Protein AF-A0A7S4PVU8-F1 (afdb_monomer_lite)

pLDDT: mean 79.97, std 15.62, range [32.62, 97.94]

Foldseek 3Di:
DDPLVCCVPPDDAQEDEDEDELVCLQQLNLPPVRVVSLVSNQVSVHAYEYEAYADWCLVVVPACPPLVVVVVVVCVVPVTDRSVSSVVSSVSNLVVSVCQQVDDPPDDDPPRPRHNPYYHYLCVQAPDDPVRVQQDDSVNRGDGDPVVVVSSVVSVCVVCVVVVVVSVVVVVVVD

Organism: NCBI:txid311494

InterPro domains:
  IPR036514 SGNH hydrolase superfamily [G3DSA:3.40.50.1110] (1-174)

Structure (mmCIF, N/CA/C/O backbone):
data_AF-A0A7S4PVU8-F1
#
_entry.id   AF-A0A7S4PVU8-F1
#
loop_
_atom_site.group_PDB
_atom_site.id
_atom_site.type_symbol
_atom_site.label_atom_id
_atom_site.label_alt_id
_atom_site.label_comp_id
_atom_site.label_asym_id
_atom_site.label_entity_id
_atom_site.label_seq_id
_atom_site.pdbx_PDB_ins_code
_atom_site.Cartn_x
_atom_site.Cartn_y
_atom_site.Cartn_z
_atom_site.occupancy
_atom_site.B_iso_or_equiv
_atom_site.auth_seq_id
_atom_site.auth_comp_id
_atom_site.auth_asym_id
_atom_site.auth_atom_id
_atom_site.pdbx_PDB_model_num
ATOM 1 N N . GLU A 1 1 ? -12.041 -18.068 -0.116 1.00 58.75 1 GLU A N 1
ATOM 2 C CA . GLU A 1 1 ? -12.916 -17.617 0.996 1.00 58.75 1 GLU A CA 1
ATOM 3 C C . GLU A 1 1 ? -13.020 -16.092 0.930 1.00 58.75 1 GLU A C 1
ATOM 5 O O . GLU A 1 1 ? -12.017 -15.467 0.626 1.00 58.75 1 GLU A O 1
ATOM 10 N N . GLY A 1 2 ? -14.203 -15.491 1.102 1.00 79.00 2 GLY A N 1
ATOM 11 C CA . GLY A 1 2 ? -14.373 -14.030 0.987 1.00 79.00 2 GLY A CA 1
ATOM 12 C C . GLY A 1 2 ? -14.121 -13.290 2.306 1.00 79.00 2 GLY A C 1
ATOM 13 O O . GLY A 1 2 ? -14.351 -13.856 3.377 1.00 79.00 2 GLY A O 1
ATOM 14 N N . ILE A 1 3 ? -13.723 -12.014 2.243 1.00 80.50 3 ILE A N 1
ATOM 15 C CA . ILE A 1 3 ? -13.328 -11.215 3.420 1.00 80.50 3 ILE A CA 1
ATOM 16 C C . ILE A 1 3 ? -14.390 -11.159 4.529 1.00 80.50 3 ILE A C 1
ATOM 18 O O . ILE A 1 3 ? -14.061 -11.268 5.706 1.00 80.50 3 ILE A O 1
ATOM 22 N N . LEU A 1 4 ? -15.679 -11.101 4.176 1.00 82.94 4 LEU A N 1
ATOM 23 C CA . LEU A 1 4 ? -16.773 -11.124 5.154 1.00 82.94 4 LEU A CA 1
ATOM 24 C C . LEU A 1 4 ? -16.773 -12.391 6.020 1.00 82.94 4 LEU A C 1
ATOM 26 O O . LEU A 1 4 ? -17.054 -12.320 7.217 1.00 82.94 4 LEU A O 1
ATOM 30 N N . ARG A 1 5 ? -16.460 -13.552 5.427 1.00 86.44 5 ARG A N 1
ATOM 31 C CA . ARG A 1 5 ? -16.378 -14.818 6.170 1.00 86.44 5 ARG A CA 1
ATOM 32 C C . ARG A 1 5 ? -15.162 -14.822 7.093 1.00 86.44 5 ARG A C 1
ATOM 34 O O . ARG A 1 5 ? -15.288 -15.261 8.233 1.00 86.44 5 ARG A O 1
ATOM 41 N N . LEU A 1 6 ? -14.035 -14.272 6.637 1.00 85.62 6 LEU A N 1
ATOM 42 C CA . LEU A 1 6 ? -12.805 -14.177 7.423 1.00 85.62 6 LEU A CA 1
ATOM 43 C C . LEU A 1 6 ? -12.983 -13.266 8.645 1.00 85.62 6 LEU A C 1
ATOM 45 O O . LEU A 1 6 ? -12.704 -13.698 9.761 1.00 85.62 6 LEU A O 1
ATOM 49 N N . LEU A 1 7 ? -13.542 -12.065 8.457 1.00 84.50 7 LEU A N 1
ATOM 50 C CA . LEU A 1 7 ? -13.828 -11.131 9.553 1.00 84.50 7 LEU A CA 1
ATOM 51 C C . LEU A 1 7 ? -14.774 -11.735 10.599 1.00 84.50 7 LEU A C 1
ATOM 53 O O . LEU A 1 7 ? -14.588 -11.519 11.790 1.00 84.50 7 LEU A O 1
ATOM 57 N N . LYS A 1 8 ? -15.772 -12.522 10.171 1.00 85.62 8 LYS A N 1
ATOM 58 C CA . LYS A 1 8 ? -16.713 -13.182 11.091 1.00 85.62 8 LYS A CA 1
ATOM 59 C C . LYS A 1 8 ? -16.071 -14.328 11.880 1.00 85.62 8 LYS A C 1
ATOM 61 O O . LYS A 1 8 ? -16.432 -14.533 13.029 1.00 85.62 8 LYS A O 1
ATOM 66 N N . ARG A 1 9 ? -15.189 -15.113 11.253 1.00 89.06 9 ARG A N 1
ATOM 67 C CA . ARG A 1 9 ? -14.623 -16.334 11.856 1.00 89.06 9 ARG A CA 1
ATOM 68 C C . ARG A 1 9 ? -13.390 -16.084 12.713 1.00 89.06 9 ARG A C 1
ATOM 70 O O . ARG A 1 9 ? -13.137 -16.869 13.616 1.00 89.06 9 ARG A O 1
ATOM 77 N N . ARG A 1 10 ? -12.593 -15.075 12.364 1.00 87.12 10 ARG A N 1
ATOM 78 C CA . ARG A 1 10 ? -11.277 -14.826 12.970 1.00 87.12 10 ARG A CA 1
ATOM 79 C C . ARG A 1 10 ? -11.172 -13.484 13.688 1.00 87.12 10 ARG A C 1
ATOM 81 O O . ARG A 1 10 ? -10.131 -13.218 14.271 1.00 87.12 10 ARG A O 1
ATOM 88 N N . GLY A 1 11 ? -1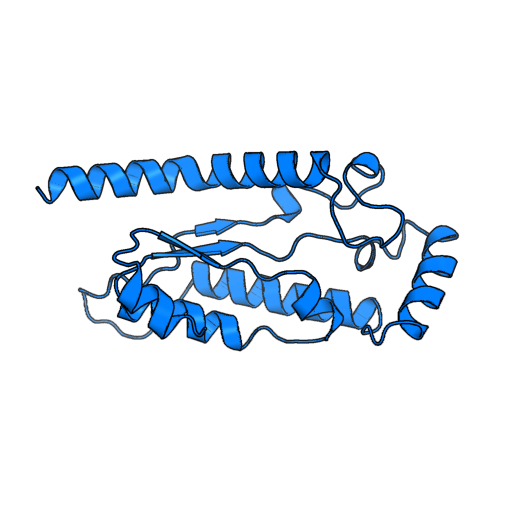2.211 -12.654 13.612 1.00 83.62 11 GLY A N 1
ATOM 89 C CA . GLY A 1 11 ? -12.267 -11.400 14.350 1.00 83.62 11 GLY A CA 1
ATOM 90 C C . GLY A 1 11 ? -12.577 -11.597 15.842 1.00 83.62 11 GLY A C 1
ATOM 91 O O . GLY A 1 11 ? -12.893 -12.714 16.261 1.00 83.62 11 GLY A O 1
ATOM 92 N N . PRO A 1 12 ? -12.557 -10.507 16.626 1.00 85.44 12 PRO A N 1
ATOM 93 C CA . PRO A 1 12 ? -12.373 -9.123 16.179 1.00 85.44 12 PRO A CA 1
ATOM 94 C C . PRO A 1 12 ? -10.936 -8.817 15.724 1.00 85.44 12 PRO A C 1
ATOM 96 O O . PRO A 1 12 ? -9.989 -9.465 16.152 1.00 85.44 12 PRO A O 1
ATOM 99 N N . PHE A 1 13 ? -10.797 -7.852 14.811 1.00 89.00 13 PHE A N 1
ATOM 100 C CA . PHE A 1 13 ? -9.504 -7.325 14.371 1.00 89.00 13 PHE A CA 1
ATOM 101 C C . PHE A 1 13 ? -9.443 -5.837 14.699 1.00 89.00 13 PHE A C 1
ATOM 103 O O . PHE A 1 13 ? -10.322 -5.087 14.269 1.00 89.00 13 PHE A O 1
ATOM 110 N N . ASP A 1 14 ? -8.385 -5.405 15.377 1.00 86.19 14 ASP A N 1
ATOM 111 C CA . ASP A 1 14 ? -8.193 -3.990 15.727 1.00 86.19 14 ASP A CA 1
ATOM 112 C C . ASP A 1 14 ? -7.694 -3.172 14.529 1.00 86.19 14 ASP A C 1
ATOM 114 O O . ASP A 1 14 ? -7.984 -1.977 14.396 1.00 86.19 14 ASP A O 1
ATOM 118 N N . LEU A 1 15 ? -6.967 -3.835 13.622 1.00 89.94 15 LEU A N 1
ATOM 119 C CA . LEU A 1 15 ? -6.356 -3.236 12.444 1.00 89.94 15 LEU A CA 1
ATOM 120 C C . LEU A 1 15 ? -6.302 -4.218 11.266 1.00 89.94 15 LEU A C 1
ATOM 122 O O . LEU A 1 15 ? -5.925 -5.377 11.420 1.00 89.94 15 LEU A O 1
ATOM 126 N N . VAL A 1 16 ? -6.621 -3.730 10.068 1.00 91.81 16 VAL A N 1
ATOM 127 C CA . VAL A 1 16 ? -6.498 -4.454 8.796 1.00 91.81 16 VAL A CA 1
ATOM 128 C C . VAL A 1 16 ? -5.591 -3.672 7.851 1.00 91.81 16 VAL A C 1
ATOM 130 O O . VAL A 1 16 ? -5.843 -2.505 7.558 1.00 91.81 16 VAL A O 1
ATOM 133 N N . LEU A 1 17 ? -4.548 -4.315 7.335 1.00 93.50 17 LEU A N 1
ATOM 134 C CA . LEU A 1 17 ? -3.689 -3.737 6.303 1.00 93.50 17 LEU A CA 1
ATOM 135 C C . LEU A 1 17 ? -4.294 -4.072 4.937 1.00 93.50 17 LEU A C 1
ATOM 137 O O . LEU A 1 17 ? -4.451 -5.243 4.595 1.00 93.50 17 LEU A O 1
ATOM 141 N N . ILE A 1 18 ? -4.645 -3.048 4.165 1.00 91.44 18 ILE A N 1
ATOM 142 C CA . ILE A 1 18 ? -5.104 -3.180 2.785 1.00 91.44 18 ILE A CA 1
ATOM 143 C C . ILE A 1 18 ? -3.925 -2.848 1.880 1.00 91.44 18 ILE A C 1
ATOM 145 O O . ILE A 1 18 ? -3.555 -1.684 1.735 1.00 91.44 18 ILE A O 1
ATOM 149 N N . TRP A 1 19 ? -3.347 -3.882 1.279 1.00 89.75 19 TRP A N 1
ATOM 150 C CA . TRP A 1 19 ? -2.253 -3.761 0.328 1.00 89.75 19 TRP A CA 1
ATOM 151 C C . TRP A 1 19 ? -2.702 -4.322 -1.015 1.00 89.75 19 TRP A C 1
ATOM 153 O O . TRP A 1 19 ? -3.018 -5.507 -1.115 1.00 89.75 19 TRP A O 1
ATOM 163 N N . MET A 1 20 ? -2.757 -3.464 -2.033 1.00 81.12 20 MET A N 1
ATOM 164 C CA . MET A 1 20 ? -2.902 -3.934 -3.406 1.00 81.12 20 MET A CA 1
ATOM 165 C C . MET A 1 20 ? -1.540 -4.242 -3.995 1.00 81.12 20 MET A C 1
ATOM 167 O O . MET A 1 20 ? -0.596 -3.461 -3.870 1.00 81.12 20 MET A O 1
ATOM 171 N N . GLY A 1 21 ? -1.456 -5.402 -4.631 1.00 79.31 21 GLY A N 1
ATOM 172 C CA . GLY A 1 21 ? -0.248 -5.830 -5.301 1.00 79.31 21 GLY A CA 1
ATOM 173 C C . GLY A 1 21 ? -0.168 -5.265 -6.711 1.00 79.31 21 GLY A C 1
ATOM 174 O O . GLY A 1 21 ? -1.164 -4.908 -7.340 1.00 79.31 21 GLY A O 1
ATOM 175 N N . ILE A 1 22 ? 1.041 -5.301 -7.252 1.00 80.44 22 ILE A N 1
ATOM 176 C CA . ILE A 1 22 ? 1.309 -5.039 -8.666 1.00 80.44 22 ILE A CA 1
ATOM 177 C C . ILE A 1 22 ? 0.506 -5.970 -9.599 1.00 80.44 22 ILE A C 1
ATOM 179 O O . ILE A 1 22 ? 0.199 -5.590 -10.722 1.00 80.44 22 ILE A O 1
ATOM 183 N N . GLY A 1 23 ? 0.065 -7.139 -9.113 1.00 79.44 23 GLY A N 1
ATOM 184 C CA . GLY A 1 23 ? -0.789 -8.081 -9.846 1.00 79.44 23 GLY A CA 1
ATOM 185 C C . GLY A 1 23 ? -2.135 -7.502 -10.307 1.00 79.44 23 GLY A C 1
ATOM 186 O O . GLY A 1 23 ? -2.627 -7.881 -11.371 1.00 79.44 23 GLY A O 1
ATOM 187 N N . ASP A 1 24 ? -2.717 -6.570 -9.550 1.00 78.19 24 ASP A N 1
ATOM 188 C CA . ASP A 1 24 ? -3.932 -5.859 -9.961 1.00 78.19 24 ASP A CA 1
ATOM 189 C C . ASP A 1 24 ? -3.626 -4.820 -11.047 1.00 78.19 24 ASP A C 1
ATOM 191 O O . ASP A 1 24 ? -4.367 -4.675 -12.019 1.00 78.19 24 ASP A O 1
ATOM 195 N N . VAL A 1 25 ? -2.482 -4.151 -10.923 1.00 82.00 25 VAL A N 1
ATOM 196 C CA . VAL A 1 25 ? -2.037 -3.102 -11.843 1.00 82.00 25 VAL A CA 1
ATOM 197 C C . VAL A 1 25 ? -1.658 -3.669 -13.211 1.00 82.00 25 VAL A C 1
ATOM 199 O O . VAL A 1 25 ? -2.092 -3.133 -14.229 1.00 82.00 25 VAL A O 1
ATOM 202 N N . VAL A 1 26 ? -0.907 -4.776 -13.266 1.00 79.00 26 VAL A N 1
ATOM 203 C CA . VAL A 1 26 ? -0.479 -5.393 -14.541 1.00 79.00 26 VAL A CA 1
ATOM 204 C C . VAL A 1 26 ? -1.659 -5.877 -15.388 1.00 79.00 26 VAL A C 1
ATOM 206 O O . VAL A 1 26 ? -1.550 -5.993 -16.608 1.00 79.00 26 VAL A O 1
ATOM 209 N N . ARG A 1 27 ? -2.822 -6.096 -14.760 1.00 77.94 27 ARG A N 1
ATOM 210 C CA . ARG A 1 27 ? -4.086 -6.476 -15.411 1.00 77.94 27 ARG A CA 1
ATOM 211 C C . ARG A 1 27 ? -5.042 -5.295 -15.632 1.00 77.94 27 ARG A C 1
ATOM 213 O O . ARG A 1 27 ? -6.210 -5.526 -15.931 1.00 77.94 27 ARG A O 1
ATOM 220 N N . ALA A 1 28 ? -4.570 -4.057 -15.458 1.00 73.38 28 ALA A N 1
ATOM 221 C CA . ALA A 1 28 ? -5.361 -2.828 -15.560 1.00 73.38 28 ALA A CA 1
ATOM 222 C C . ALA A 1 28 ? -6.608 -2.799 -14.647 1.00 73.38 28 ALA A C 1
ATOM 224 O O . ALA A 1 28 ? -7.614 -2.152 -14.957 1.00 73.38 28 ALA A O 1
ATOM 225 N N . ASN A 1 29 ? -6.565 -3.492 -13.504 1.00 73.94 29 ASN A N 1
ATOM 226 C CA . ASN A 1 29 ? -7.642 -3.459 -12.524 1.00 73.94 29 ASN A CA 1
ATOM 227 C C . ASN A 1 29 ? -7.551 -2.166 -11.702 1.00 73.94 29 ASN A C 1
ATOM 229 O O . ASN A 1 29 ? -6.590 -1.941 -10.972 1.00 73.94 29 ASN A O 1
ATOM 233 N N . GLN A 1 30 ? -8.597 -1.343 -11.768 1.00 69.38 30 GLN A N 1
ATOM 234 C CA . GLN A 1 30 ? -8.679 -0.037 -11.099 1.00 69.38 30 GLN A CA 1
ATOM 235 C C . GLN A 1 30 ? -8.940 -0.136 -9.580 1.00 69.38 30 GLN A C 1
ATOM 237 O O . GLN A 1 30 ? -9.255 0.854 -8.927 1.00 69.38 30 GLN A O 1
ATOM 242 N N . GLY A 1 31 ? -8.875 -1.338 -8.995 1.00 68.19 31 GLY A N 1
ATOM 243 C CA . GLY A 1 31 ? -8.954 -1.529 -7.545 1.00 68.19 31 GLY A CA 1
ATOM 244 C C . GLY A 1 31 ? -10.320 -1.249 -6.918 1.00 68.19 31 GLY A C 1
ATOM 245 O O . GLY A 1 31 ? -10.403 -1.016 -5.713 1.00 68.19 31 GLY A O 1
ATOM 246 N N . GLY A 1 32 ? -11.414 -1.347 -7.683 1.00 68.12 32 GLY A N 1
ATOM 247 C CA . GLY A 1 32 ? -12.780 -1.165 -7.162 1.00 68.12 32 GLY A CA 1
ATOM 248 C C . GLY A 1 32 ? -13.114 -2.051 -5.946 1.00 68.12 32 GLY A C 1
ATOM 249 O O . GLY A 1 32 ? -13.917 -1.669 -5.095 1.00 68.12 32 GLY A O 1
ATOM 250 N N . GLY A 1 33 ? -12.439 -3.198 -5.801 1.00 79.81 33 GLY A N 1
ATOM 251 C CA . GLY A 1 33 ? -12.561 -4.078 -4.636 1.00 79.81 33 GLY A CA 1
ATOM 252 C C . GLY A 1 33 ? -12.012 -3.498 -3.327 1.00 79.81 33 GLY A C 1
ATOM 253 O O . GLY A 1 33 ? -12.479 -3.886 -2.257 1.00 79.81 33 GLY A O 1
ATOM 254 N N . VAL A 1 34 ? -11.070 -2.551 -3.369 1.00 81.56 34 VAL A N 1
ATOM 255 C CA . VAL A 1 34 ? -10.450 -2.002 -2.154 1.00 81.56 34 VAL A CA 1
ATOM 256 C C . VAL A 1 34 ? -11.380 -1.106 -1.368 1.00 81.56 34 VAL A C 1
ATOM 258 O O . VAL A 1 34 ? -11.451 -1.236 -0.147 1.00 81.56 34 VAL A O 1
ATOM 261 N N . LEU A 1 35 ? -12.119 -0.229 -2.044 1.00 81.88 35 LEU A N 1
ATOM 262 C CA . LEU A 1 35 ? -13.067 0.642 -1.355 1.00 81.88 35 LEU A CA 1
ATOM 263 C C . LEU A 1 35 ? -14.167 -0.185 -0.683 1.00 81.88 35 LEU A C 1
ATOM 265 O O . LEU A 1 35 ? -14.561 0.112 0.444 1.00 81.88 35 LEU A O 1
ATOM 269 N N . GLU A 1 36 ? -14.627 -1.262 -1.326 1.00 84.31 36 GLU A N 1
ATOM 270 C CA . GLU A 1 36 ? -15.596 -2.160 -0.696 1.00 84.31 36 GLU A CA 1
ATOM 271 C C . GLU A 1 36 ? -14.980 -2.952 0.461 1.00 84.31 36 GLU A C 1
ATOM 273 O O . GLU A 1 36 ? -15.599 -3.070 1.517 1.00 84.31 36 GLU A O 1
ATOM 278 N N . MET A 1 37 ? -13.743 -3.430 0.320 1.00 86.81 37 MET A N 1
ATOM 279 C CA . MET A 1 37 ? -13.005 -4.087 1.399 1.00 86.81 37 MET A CA 1
ATOM 280 C C . MET A 1 37 ? -12.858 -3.178 2.625 1.00 86.81 37 MET A C 1
ATOM 282 O O . MET A 1 37 ? -13.169 -3.593 3.741 1.00 86.81 37 MET A O 1
ATOM 286 N N . HIS A 1 38 ? -12.469 -1.923 2.414 1.00 87.38 38 HIS A N 1
ATOM 287 C CA . HIS A 1 38 ? -12.394 -0.904 3.453 1.00 87.38 38 HIS A CA 1
ATOM 288 C C . HIS A 1 38 ? -13.736 -0.717 4.171 1.00 87.38 38 HIS A C 1
ATOM 290 O O . HIS A 1 38 ? -13.810 -0.847 5.396 1.00 87.38 38 HIS A O 1
ATOM 296 N N . ARG A 1 39 ? -14.823 -0.522 3.411 1.00 86.00 39 ARG A N 1
ATOM 297 C CA . ARG A 1 39 ? -16.180 -0.383 3.963 1.00 86.00 39 ARG A CA 1
ATOM 298 C C . ARG A 1 39 ? -16.611 -1.618 4.753 1.00 86.00 39 ARG A C 1
ATOM 300 O O . ARG A 1 39 ? -17.233 -1.486 5.805 1.00 86.00 39 ARG A O 1
ATOM 307 N N . VAL A 1 40 ? -16.301 -2.819 4.268 1.00 87.69 40 VAL A N 1
ATOM 308 C CA . VAL A 1 40 ? -16.608 -4.081 4.953 1.00 87.69 40 VAL A CA 1
ATOM 309 C C . VAL A 1 40 ? -15.881 -4.176 6.297 1.00 87.69 40 VAL A C 1
ATOM 311 O O . VAL A 1 40 ? -16.525 -4.495 7.298 1.00 87.69 40 VAL A O 1
ATOM 314 N N . CYS A 1 41 ? -14.578 -3.886 6.334 1.00 87.62 41 CYS A N 1
ATOM 315 C CA . CYS A 1 41 ? -13.788 -3.877 7.568 1.00 87.62 41 CYS A CA 1
ATOM 316 C C . CYS A 1 41 ? -14.360 -2.879 8.580 1.00 87.62 41 CYS A C 1
ATOM 318 O O . CYS A 1 41 ? -14.599 -3.230 9.736 1.00 87.62 41 CYS A O 1
ATOM 320 N N . HIS A 1 42 ? -14.693 -1.675 8.117 1.00 84.38 42 HIS A N 1
ATOM 321 C CA . HIS A 1 42 ? -15.271 -0.621 8.951 1.00 84.38 42 HIS A CA 1
ATOM 322 C C . HIS A 1 42 ? -16.633 -0.994 9.528 1.00 84.38 42 HIS A C 1
ATOM 324 O O . HIS A 1 42 ? -16.860 -0.819 10.722 1.00 84.38 42 HIS A O 1
ATOM 330 N N . ARG A 1 43 ? -17.527 -1.597 8.730 1.00 84.38 43 ARG A N 1
ATOM 331 C CA . ARG A 1 43 ? -18.816 -2.124 9.226 1.00 84.38 43 ARG A CA 1
ATOM 332 C C . ARG A 1 43 ? -18.647 -3.199 10.306 1.00 84.38 43 ARG A C 1
ATOM 334 O O . ARG A 1 43 ? -19.606 -3.509 11.008 1.00 84.38 43 ARG A O 1
ATOM 341 N N . LYS A 1 44 ? -17.460 -3.798 10.418 1.00 85.31 44 LYS A N 1
ATOM 342 C CA . LYS A 1 44 ? -17.094 -4.774 11.454 1.00 85.31 44 LYS A CA 1
ATOM 343 C C . LYS A 1 44 ? -16.280 -4.173 12.601 1.00 85.31 44 LYS A C 1
ATOM 345 O O . LYS A 1 44 ? -15.841 -4.923 13.461 1.00 85.31 44 LYS A O 1
ATOM 350 N N . GLY A 1 45 ? -16.120 -2.850 12.634 1.00 83.44 45 GLY A N 1
ATOM 351 C CA . GLY A 1 45 ? -15.395 -2.132 13.682 1.00 83.44 45 GLY A CA 1
ATOM 352 C C . GLY A 1 45 ? -13.875 -2.139 13.520 1.00 83.44 45 GLY A C 1
ATOM 353 O O . GLY A 1 45 ? -13.191 -1.566 14.361 1.00 83.44 45 GLY A O 1
ATOM 354 N N . ALA A 1 46 ? -13.344 -2.741 12.451 1.00 87.31 46 ALA A N 1
ATOM 355 C CA . ALA A 1 46 ? -11.909 -2.809 12.214 1.00 87.31 46 ALA A CA 1
ATOM 356 C C . ALA A 1 46 ? -11.406 -1.538 11.519 1.00 87.31 46 ALA A C 1
ATOM 358 O O . ALA A 1 46 ? -11.955 -1.117 10.494 1.00 87.31 46 ALA A O 1
ATOM 359 N N . ARG A 1 47 ? -10.320 -0.958 12.040 1.00 88.44 47 ARG A N 1
ATOM 360 C CA . ARG A 1 47 ? -9.597 0.136 11.378 1.00 88.44 47 ARG A CA 1
ATOM 361 C C . ARG A 1 47 ? -8.814 -0.414 10.195 1.00 88.44 47 ARG A C 1
ATOM 363 O O . ARG A 1 47 ? -8.403 -1.572 10.202 1.00 88.44 47 ARG A O 1
ATOM 370 N N . THR A 1 48 ? -8.556 0.417 9.193 1.00 92.00 48 THR A N 1
ATOM 371 C CA . THR A 1 48 ? -7.764 0.008 8.023 1.00 92.00 48 THR A CA 1
ATOM 372 C C . THR A 1 48 ? -6.531 0.876 7.850 1.00 92.00 48 THR A C 1
ATOM 374 O O . THR A 1 48 ? -6.587 2.065 8.143 1.00 92.00 48 THR A O 1
ATOM 377 N N . VAL A 1 49 ? -5.461 0.311 7.303 1.00 94.00 49 VAL A N 1
ATOM 378 C CA . VAL A 1 49 ? -4.311 1.046 6.758 1.00 94.00 49 VAL A CA 1
ATOM 379 C C . VAL A 1 49 ? -4.259 0.803 5.261 1.00 94.00 49 VAL A C 1
ATOM 381 O O . VAL A 1 49 ? -4.331 -0.345 4.831 1.00 94.00 49 VAL A O 1
ATOM 384 N N . ALA A 1 50 ? -4.137 1.868 4.480 1.00 93.75 50 ALA A N 1
ATOM 385 C CA . ALA A 1 50 ? -3.919 1.792 3.045 1.00 93.75 50 ALA A CA 1
ATOM 386 C C . ALA A 1 50 ? -2.418 1.707 2.764 1.00 93.75 50 ALA A C 1
ATOM 388 O O . ALA A 1 50 ? -1.664 2.566 3.215 1.00 93.75 50 ALA A O 1
ATOM 389 N N . ILE A 1 51 ? -1.982 0.695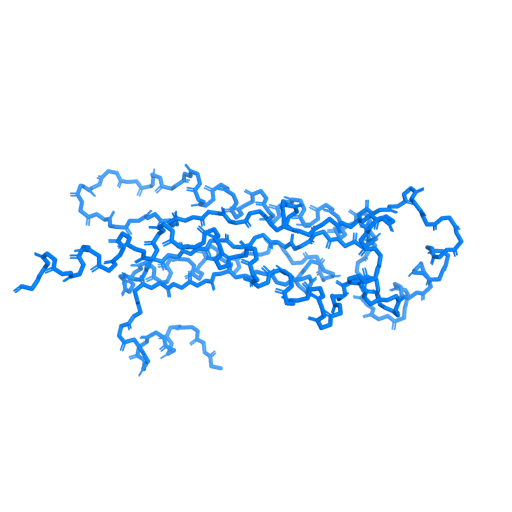 2.024 1.00 94.88 51 ILE A N 1
ATOM 390 C CA . ILE A 1 51 ? -0.597 0.553 1.569 1.00 94.88 51 ILE A CA 1
ATOM 391 C C . ILE A 1 51 ? -0.609 0.696 0.055 1.00 94.88 51 ILE A C 1
ATOM 393 O O . ILE A 1 51 ? -1.296 -0.068 -0.631 1.00 94.88 51 ILE A O 1
ATOM 397 N N . SER A 1 52 ? 0.115 1.690 -0.454 1.00 94.19 52 SER A N 1
ATOM 398 C CA . SER A 1 52 ? 0.214 1.923 -1.890 1.00 94.19 52 SER A CA 1
ATOM 399 C C . SER A 1 52 ? 0.888 0.760 -2.610 1.00 94.19 52 SER A C 1
ATOM 401 O O . SER A 1 52 ? 1.653 -0.014 -2.030 1.00 94.19 52 SER A O 1
ATOM 403 N N . VAL A 1 53 ? 0.633 0.652 -3.907 1.00 92.31 53 VAL A N 1
ATOM 404 C CA . VAL A 1 53 ? 1.419 -0.219 -4.774 1.00 92.31 53 VAL A CA 1
ATOM 405 C C . VAL A 1 53 ? 2.831 0.358 -4.871 1.00 92.31 53 VAL A C 1
ATOM 407 O O . VAL A 1 53 ? 2.996 1.554 -5.135 1.00 92.31 53 VAL A O 1
ATOM 410 N N . ALA A 1 54 ? 3.833 -0.500 -4.672 1.00 90.44 54 ALA A N 1
ATOM 411 C CA . ALA A 1 54 ? 5.241 -0.144 -4.797 1.00 90.44 54 ALA A CA 1
ATOM 412 C C . ALA A 1 54 ? 5.565 0.436 -6.186 1.00 90.44 54 ALA A C 1
ATOM 414 O O . ALA A 1 54 ? 4.902 0.093 -7.178 1.00 90.44 54 ALA A O 1
ATOM 415 N N . PRO A 1 55 ? 6.591 1.303 -6.290 1.00 88.44 55 PRO A N 1
ATOM 416 C CA . PRO A 1 55 ? 7.168 1.592 -7.595 1.00 88.44 55 PRO A CA 1
ATOM 417 C C . PRO A 1 55 ? 7.648 0.288 -8.250 1.00 88.44 55 PRO A C 1
ATOM 419 O O . PRO A 1 55 ? 7.696 -0.762 -7.623 1.00 88.44 55 PRO A O 1
ATOM 422 N N . SER A 1 56 ? 7.932 0.320 -9.538 1.00 83.12 56 SER A N 1
ATOM 423 C CA . SER A 1 56 ? 8.432 -0.835 -10.287 1.00 83.12 56 SER A CA 1
ATOM 424 C C . SER A 1 56 ? 9.229 -0.335 -11.476 1.00 83.12 56 SER A C 1
ATOM 426 O O . SER A 1 56 ? 9.059 0.813 -11.884 1.00 83.12 56 SER A O 1
ATOM 428 N N . TRP A 1 57 ? 10.019 -1.191 -12.114 1.00 77.44 57 TRP A N 1
ATOM 429 C CA . TRP A 1 57 ? 10.805 -0.764 -13.274 1.00 77.44 57 TRP A CA 1
ATOM 430 C C . TRP A 1 57 ? 9.945 -0.383 -14.488 1.00 77.44 57 TRP A C 1
ATOM 432 O O . TRP A 1 57 ? 10.420 0.346 -15.353 1.00 77.44 57 TRP A O 1
ATOM 442 N N . HIS A 1 58 ? 8.655 -0.746 -14.505 1.00 73.19 58 HIS A N 1
ATOM 443 C CA . HIS A 1 58 ? 7.675 -0.178 -15.442 1.00 73.19 58 HIS A CA 1
ATOM 444 C C . HIS A 1 58 ? 7.478 1.347 -15.303 1.00 73.19 58 HIS A C 1
ATOM 446 O O . HIS A 1 58 ? 7.002 1.965 -16.249 1.00 73.19 58 HIS A O 1
ATOM 452 N N . ASP A 1 59 ? 7.843 1.966 -14.172 1.00 72.62 59 ASP A N 1
ATOM 453 C CA . ASP 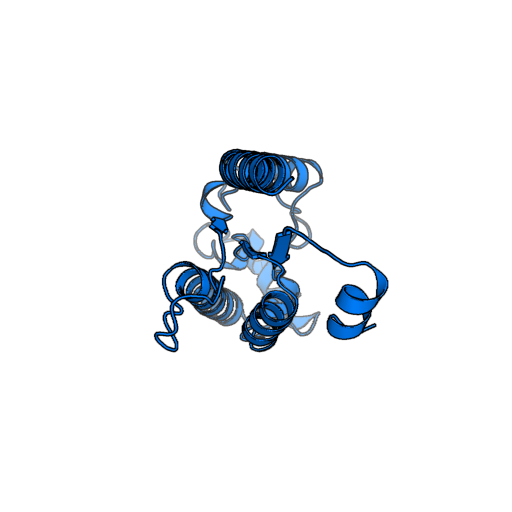A 1 59 ? 7.811 3.431 -13.998 1.00 72.62 59 ASP A CA 1
ATOM 454 C C . ASP A 1 59 ? 9.102 4.111 -14.466 1.00 72.62 59 ASP A C 1
ATOM 456 O O . ASP A 1 59 ? 9.139 5.321 -14.662 1.00 72.62 59 ASP A O 1
ATOM 460 N N . ALA A 1 60 ? 10.184 3.344 -14.595 1.00 67.31 60 ALA A N 1
ATOM 461 C CA . ALA A 1 60 ? 11.527 3.839 -14.863 1.00 67.31 60 ALA A CA 1
ATOM 462 C C . ALA A 1 60 ? 11.875 3.701 -16.354 1.00 67.31 60 ALA A C 1
ATOM 464 O O . ALA A 1 60 ? 12.958 3.226 -16.710 1.00 67.31 60 ALA A O 1
ATOM 465 N N . THR A 1 61 ? 10.949 4.112 -17.230 1.00 58.97 61 THR A N 1
ATOM 466 C CA . THR A 1 61 ? 11.067 3.974 -18.694 1.00 58.97 61 THR A CA 1
ATOM 467 C C . THR A 1 61 ? 12.312 4.651 -19.268 1.00 58.97 61 THR A C 1
ATOM 469 O O . THR A 1 61 ? 12.842 4.205 -20.281 1.00 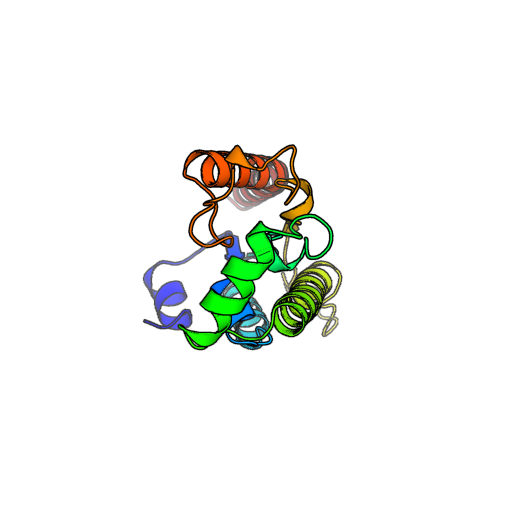58.97 61 THR A O 1
ATOM 472 N N . ASP A 1 62 ? 12.820 5.681 -18.591 1.00 55.09 62 ASP A N 1
ATOM 473 C CA . ASP A 1 62 ? 13.960 6.472 -19.061 1.00 55.09 62 ASP A CA 1
ATOM 474 C C . ASP A 1 62 ? 15.322 5.865 -18.670 1.00 55.09 62 ASP A C 1
ATOM 476 O O . ASP A 1 62 ? 16.350 6.216 -19.248 1.00 55.09 62 ASP A O 1
ATOM 480 N N . LEU A 1 63 ? 15.360 4.939 -17.700 1.00 56.12 63 LEU A N 1
ATOM 481 C CA . LEU A 1 63 ? 16.607 4.423 -17.110 1.00 56.12 63 LEU A CA 1
ATOM 482 C C . LEU A 1 63 ? 17.112 3.111 -17.734 1.00 56.12 63 LEU A C 1
ATOM 484 O O . LEU A 1 63 ? 18.212 2.668 -17.408 1.00 56.12 63 LEU A O 1
ATOM 488 N N . LEU A 1 64 ? 16.350 2.481 -18.630 1.00 55.16 64 LEU A N 1
ATOM 489 C CA . LEU A 1 64 ? 16.607 1.109 -19.085 1.00 55.16 64 LEU A CA 1
ATOM 490 C C . LEU A 1 64 ? 16.589 0.984 -20.623 1.00 55.16 64 LEU A C 1
ATOM 492 O O . LEU A 1 64 ? 15.856 0.173 -21.167 1.00 55.16 64 LEU A O 1
ATOM 496 N N . ASN A 1 65 ? 17.396 1.740 -21.373 1.00 55.34 65 ASN A N 1
ATOM 497 C CA . ASN A 1 65 ? 17.347 1.677 -22.851 1.00 55.34 65 ASN A CA 1
ATOM 498 C C . ASN A 1 65 ? 17.733 0.312 -23.478 1.00 55.34 65 ASN A C 1
ATOM 500 O O . ASN A 1 65 ? 17.271 -0.003 -24.576 1.00 55.34 65 ASN A O 1
ATOM 504 N N . GLU A 1 66 ? 18.534 -0.519 -22.804 1.00 58.31 66 GLU A N 1
ATOM 505 C CA . GLU A 1 66 ? 18.881 -1.876 -23.273 1.00 58.31 66 GLU A CA 1
ATOM 506 C C . GLU A 1 66 ? 18.041 -2.964 -22.577 1.00 58.31 66 GLU A C 1
ATOM 508 O O . GLU A 1 66 ? 17.522 -3.866 -23.234 1.00 58.31 66 GLU A O 1
ATOM 513 N N . ASP A 1 67 ? 17.806 -2.838 -21.268 1.00 57.47 67 ASP A N 1
ATOM 514 C CA . ASP A 1 67 ? 17.023 -3.801 -20.482 1.00 57.47 67 ASP A CA 1
ATOM 515 C C . ASP A 1 67 ? 15.504 -3.721 -20.775 1.00 57.47 67 ASP A C 1
ATOM 517 O O . ASP A 1 67 ? 14.838 -4.756 -20.816 1.00 57.47 67 ASP A O 1
ATOM 521 N N . LEU A 1 68 ? 14.933 -2.545 -21.095 1.00 54.09 68 LEU A N 1
ATOM 522 C CA . LEU A 1 68 ? 13.513 -2.427 -21.494 1.00 54.09 68 LEU A CA 1
ATOM 523 C C . LEU A 1 68 ? 13.218 -3.083 -22.839 1.00 54.09 68 LEU A C 1
ATOM 525 O O . LEU A 1 68 ? 12.073 -3.460 -23.076 1.00 54.09 68 LEU A O 1
ATOM 529 N N . LYS A 1 69 ? 14.209 -3.251 -23.726 1.00 56.66 69 LYS A N 1
ATOM 530 C CA . LYS A 1 69 ? 14.002 -4.030 -24.959 1.00 56.66 69 LYS A CA 1
ATOM 531 C C . LYS A 1 69 ? 13.638 -5.481 -24.623 1.00 56.66 69 LYS A C 1
ATOM 533 O O . LYS A 1 69 ? 12.825 -6.069 -25.328 1.00 56.66 69 LYS A O 1
ATOM 538 N N . ARG A 1 70 ? 14.164 -6.026 -23.515 1.00 57.72 70 ARG A N 1
ATOM 539 C CA . ARG A 1 70 ? 13.753 -7.333 -22.974 1.00 57.72 70 ARG A CA 1
ATOM 540 C C . ARG A 1 70 ? 12.379 -7.273 -22.305 1.00 57.72 70 ARG A C 1
ATOM 542 O O . ARG A 1 70 ? 11.560 -8.147 -22.569 1.00 57.72 70 ARG A O 1
ATOM 549 N N . VAL A 1 71 ? 12.081 -6.231 -21.527 1.00 54.34 71 VAL A N 1
ATOM 550 C CA . VAL A 1 71 ? 10.756 -6.045 -20.889 1.00 54.34 71 VAL A CA 1
ATOM 551 C C . VAL A 1 71 ? 9.625 -5.929 -21.920 1.00 54.34 71 VAL A C 1
ATOM 553 O O . VAL A 1 71 ? 8.603 -6.592 -21.779 1.00 54.34 71 VAL A O 1
ATOM 556 N N . LYS A 1 72 ? 9.827 -5.185 -23.016 1.00 53.84 72 LYS A N 1
ATOM 557 C CA . LYS A 1 72 ? 8.845 -5.076 -24.112 1.00 53.84 72 LYS A CA 1
ATOM 558 C C . LYS A 1 72 ? 8.534 -6.424 -24.773 1.00 53.84 72 LYS A C 1
ATOM 560 O O . LYS A 1 72 ? 7.429 -6.603 -25.264 1.00 53.84 72 LYS A O 1
ATOM 565 N N . SER A 1 73 ? 9.479 -7.372 -24.755 1.00 53.91 73 SER A N 1
ATOM 566 C CA . SER A 1 73 ? 9.251 -8.746 -25.233 1.00 53.91 73 SER A CA 1
ATOM 567 C C . SER A 1 73 ? 8.546 -9.649 -24.207 1.00 53.91 73 SER A C 1
ATOM 569 O O . SER A 1 73 ? 7.910 -10.626 -24.591 1.00 53.91 73 SER A O 1
ATOM 571 N N . LEU A 1 74 ? 8.618 -9.319 -22.909 1.00 52.88 74 LEU A N 1
ATOM 572 C CA . LEU A 1 74 ? 7.911 -10.025 -21.830 1.00 52.88 74 LEU A CA 1
ATOM 573 C C . LEU A 1 74 ? 6.422 -9.646 -21.766 1.00 52.88 74 LEU A C 1
ATOM 575 O O . LEU A 1 74 ? 5.594 -10.514 -21.484 1.00 52.88 74 LEU A O 1
ATOM 579 N N . ASP A 1 75 ? 6.072 -8.392 -22.085 1.00 54.28 75 ASP A N 1
ATOM 580 C CA . ASP A 1 75 ? 4.675 -7.924 -22.153 1.00 54.28 75 ASP A CA 1
ATOM 581 C C . ASP A 1 75 ? 3.841 -8.721 -23.176 1.00 54.28 75 ASP A C 1
ATOM 583 O O . ASP A 1 75 ? 2.674 -9.030 -22.926 1.00 54.28 75 ASP A O 1
ATOM 587 N N . GLU A 1 76 ? 4.446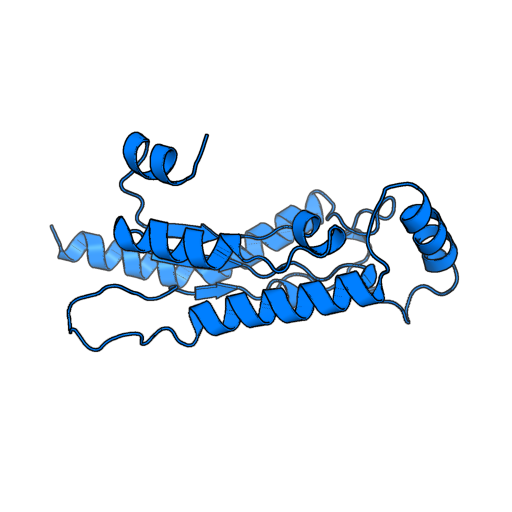 -9.128 -24.299 1.00 54.66 76 GLU A N 1
ATOM 588 C CA . GLU A 1 76 ? 3.785 -9.947 -25.327 1.00 54.66 76 GLU A CA 1
ATOM 589 C C . GLU A 1 76 ? 3.595 -11.417 -24.904 1.00 54.66 76 GLU A C 1
ATOM 591 O O . GLU A 1 76 ? 2.729 -12.104 -25.448 1.00 54.66 76 GLU A O 1
ATOM 596 N N . LEU A 1 77 ? 4.347 -11.908 -23.910 1.00 52.41 77 LEU A N 1
ATOM 597 C CA . LEU A 1 77 ? 4.387 -13.332 -23.560 1.00 52.41 77 LEU A CA 1
ATOM 598 C C . LEU A 1 77 ? 3.385 -13.746 -22.459 1.00 52.41 77 LEU A C 1
ATOM 600 O O . LEU A 1 77 ? 3.090 -14.935 -22.328 1.00 52.41 77 LEU A O 1
ATOM 604 N N . HIS A 1 78 ? 2.846 -12.803 -21.667 1.00 60.47 78 HIS A N 1
ATOM 605 C CA . HIS A 1 78 ? 2.120 -13.134 -20.422 1.00 60.47 78 HIS A CA 1
ATOM 606 C C . HIS A 1 78 ? 0.776 -12.416 -20.182 1.00 60.47 78 HIS A C 1
ATOM 608 O O . HIS A 1 78 ? 0.171 -12.585 -19.118 1.00 60.47 78 HIS A O 1
ATOM 614 N N . GLY A 1 79 ? 0.251 -11.672 -21.162 1.00 66.94 79 GLY A N 1
ATOM 615 C CA . GLY A 1 79 ? -1.061 -11.016 -21.043 1.00 66.94 79 GLY A CA 1
ATOM 616 C C . GLY A 1 79 ? -1.071 -9.842 -20.058 1.00 66.94 79 GLY A C 1
ATOM 617 O O . GLY A 1 79 ? -2.078 -9.603 -19.385 1.00 66.94 79 GLY A O 1
ATOM 618 N N . PHE A 1 80 ? 0.060 -9.143 -19.945 1.00 74.06 80 PHE A N 1
ATOM 619 C CA . PHE A 1 80 ? 0.195 -7.914 -19.170 1.00 74.06 80 PHE A CA 1
ATOM 620 C C . PHE A 1 80 ? -0.191 -6.691 -20.007 1.00 74.06 80 PHE A C 1
ATOM 622 O O . PHE A 1 80 ? -0.124 -6.692 -21.235 1.00 74.06 80 PHE A O 1
ATOM 629 N N . SER A 1 81 ? -0.652 -5.644 -19.327 1.00 74.75 81 SER A N 1
ATOM 630 C CA . SER A 1 81 ? -0.904 -4.342 -19.949 1.00 74.75 81 SER A CA 1
ATOM 631 C C . SER A 1 81 ? 0.408 -3.673 -20.357 1.00 74.75 81 SER A C 1
ATOM 633 O O . SER A 1 81 ? 1.445 -3.933 -19.761 1.00 74.75 81 SER A O 1
ATOM 635 N N . ARG A 1 82 ? 0.358 -2.745 -21.319 1.00 76.50 82 ARG A N 1
ATOM 636 C CA . ARG A 1 82 ? 1.537 -1.951 -21.705 1.00 76.50 82 ARG A CA 1
ATOM 637 C C . ARG A 1 82 ? 2.101 -1.155 -20.515 1.00 76.50 82 ARG A C 1
ATOM 639 O O . ARG A 1 82 ? 1.303 -0.737 -19.667 1.00 76.50 82 ARG A O 1
ATOM 646 N N . PRO A 1 83 ? 3.409 -0.838 -20.469 1.00 76.00 83 PRO A N 1
ATOM 647 C CA . PRO A 1 83 ? 4.031 -0.171 -19.323 1.00 76.00 83 PRO A CA 1
ATOM 648 C C . PRO A 1 83 ? 3.376 1.169 -18.973 1.00 76.00 83 PRO A C 1
ATOM 650 O O . PRO A 1 83 ? 3.164 1.466 -17.800 1.00 76.00 83 PRO A O 1
ATOM 653 N N . GLU A 1 84 ? 2.946 1.942 -19.974 1.00 78.62 84 GLU A N 1
ATOM 654 C CA . GLU A 1 84 ? 2.254 3.218 -19.758 1.00 78.62 84 GLU A CA 1
ATOM 655 C C . GLU A 1 84 ? 0.882 3.008 -19.098 1.00 78.62 84 GLU A C 1
ATOM 657 O O . GLU A 1 84 ? 0.462 3.785 -18.243 1.00 78.62 84 GLU A O 1
ATOM 662 N N . THR A 1 85 ? 0.194 1.917 -19.455 1.00 82.31 85 THR A N 1
ATOM 663 C CA . THR A 1 85 ? -1.094 1.536 -18.853 1.00 82.31 85 THR A CA 1
ATOM 664 C C . THR A 1 85 ? -0.908 1.040 -17.421 1.00 82.31 85 THR A C 1
ATOM 666 O O . THR A 1 85 ? -1.714 1.375 -16.552 1.00 82.31 85 THR A O 1
ATOM 669 N N . ILE A 1 86 ? 0.161 0.282 -17.159 1.00 81.31 86 ILE A N 1
ATOM 670 C CA . ILE A 1 86 ? 0.548 -0.163 -15.813 1.00 81.31 86 ILE A CA 1
ATOM 671 C C . ILE A 1 86 ? 0.824 1.059 -14.932 1.00 81.31 86 ILE A C 1
ATOM 673 O O . ILE A 1 86 ? 0.225 1.195 -13.865 1.00 81.31 86 ILE A O 1
ATOM 677 N N . SER A 1 87 ? 1.675 1.979 -15.390 1.00 82.94 87 SER A N 1
ATOM 678 C CA . SER A 1 87 ? 2.036 3.174 -14.623 1.00 82.94 87 SER A CA 1
ATOM 679 C C . SER A 1 87 ? 0.819 4.070 -14.353 1.00 82.94 87 SER A C 1
ATOM 681 O O . SER A 1 87 ? 0.578 4.453 -13.206 1.00 82.94 87 SER A O 1
ATOM 683 N N . ALA A 1 88 ? -0.034 4.305 -15.360 1.00 84.75 88 ALA A N 1
ATOM 684 C CA . ALA A 1 88 ? -1.270 5.073 -15.194 1.00 84.75 88 ALA A CA 1
ATOM 685 C C . ALA A 1 88 ? -2.263 4.405 -14.224 1.00 84.75 88 ALA A C 1
ATOM 687 O O . ALA A 1 88 ? -2.791 5.064 -13.328 1.00 84.75 88 ALA A O 1
ATOM 688 N N . THR A 1 89 ? -2.481 3.090 -14.352 1.00 86.44 89 THR A N 1
ATOM 689 C CA . THR A 1 89 ? -3.360 2.330 -13.442 1.00 86.44 89 THR A CA 1
ATOM 690 C C . THR A 1 89 ? -2.841 2.393 -12.010 1.00 86.44 89 THR A C 1
ATOM 692 O O . THR A 1 89 ? -3.613 2.586 -11.071 1.00 86.44 89 THR A O 1
ATOM 695 N N . LYS A 1 90 ? -1.522 2.280 -11.825 1.00 89.00 90 LYS A N 1
ATOM 696 C CA . LYS A 1 90 ? -0.904 2.400 -10.507 1.00 89.00 90 LYS A CA 1
ATOM 697 C C . LYS A 1 90 ? -1.095 3.787 -9.909 1.00 89.00 90 LYS A C 1
ATOM 699 O O . LYS A 1 90 ? -1.434 3.887 -8.731 1.00 89.00 90 LYS A O 1
ATOM 704 N N . ALA A 1 91 ? -0.881 4.839 -10.696 1.00 88.62 91 ALA A N 1
ATOM 705 C CA . ALA A 1 91 ? -1.048 6.213 -10.241 1.00 88.62 91 ALA A CA 1
ATOM 706 C C . ALA A 1 91 ? -2.488 6.474 -9.768 1.00 88.62 91 ALA A C 1
ATOM 708 O O . ALA A 1 91 ? -2.687 6.974 -8.659 1.00 88.62 91 ALA A O 1
ATOM 709 N N . GLU A 1 92 ? -3.492 6.064 -10.551 1.00 88.31 92 GLU A N 1
ATOM 710 C CA . GLU A 1 92 ? -4.906 6.215 -10.178 1.00 88.31 92 GLU A CA 1
ATOM 711 C C . GLU A 1 92 ? -5.288 5.376 -8.952 1.00 88.31 92 GLU A C 1
ATOM 713 O O . GLU A 1 92 ? -6.029 5.836 -8.073 1.00 88.31 92 GLU A O 1
ATOM 718 N N . LEU A 1 93 ? -4.731 4.171 -8.824 1.00 88.81 93 LEU A N 1
ATOM 719 C CA . LEU A 1 93 ? -4.961 3.334 -7.655 1.00 88.81 93 LEU A CA 1
ATOM 720 C C . LEU A 1 93 ? -4.335 3.925 -6.383 1.00 88.81 93 LEU A C 1
ATOM 722 O O . LEU A 1 93 ? -5.006 4.035 -5.354 1.00 88.81 93 LEU A O 1
ATOM 726 N N . ASN A 1 94 ? -3.074 4.354 -6.444 1.00 91.69 94 ASN A N 1
ATOM 727 C CA . ASN A 1 94 ? -2.389 4.980 -5.312 1.00 91.69 94 ASN A CA 1
ATOM 728 C C . ASN A 1 94 ? -3.079 6.285 -4.897 1.00 91.69 94 ASN A C 1
ATOM 730 O O . ASN A 1 94 ? -3.265 6.531 -3.706 1.00 91.69 94 ASN A O 1
ATOM 734 N N . LYS A 1 95 ? -3.563 7.072 -5.863 1.00 89.44 95 LYS A N 1
ATOM 735 C CA . LYS A 1 95 ? -4.411 8.243 -5.613 1.00 89.44 95 LYS A CA 1
ATOM 736 C C . LYS A 1 95 ? -5.721 7.867 -4.917 1.00 89.44 95 LYS A C 1
ATOM 738 O O . LYS A 1 95 ? -6.106 8.526 -3.957 1.00 89.44 95 LYS A O 1
ATOM 743 N N . SER A 1 96 ? -6.384 6.791 -5.335 1.00 86.94 96 SER A N 1
ATOM 744 C CA . SER A 1 96 ? -7.617 6.310 -4.692 1.00 86.94 96 SER A CA 1
ATOM 745 C C . SER A 1 96 ? -7.384 5.853 -3.246 1.00 86.94 96 SER A C 1
ATOM 747 O O . SER A 1 96 ? -8.166 6.189 -2.356 1.00 86.94 96 SER A O 1
ATOM 749 N N . LEU A 1 97 ? -6.285 5.137 -2.991 1.00 89.06 97 LEU A N 1
ATOM 750 C CA . LEU A 1 97 ? -5.854 4.719 -1.650 1.00 89.06 97 LEU A CA 1
ATOM 751 C C . LEU A 1 97 ? -5.525 5.915 -0.750 1.00 89.06 97 LEU A C 1
ATOM 753 O O . LEU A 1 97 ? -5.902 5.932 0.422 1.00 89.06 97 LEU A O 1
ATOM 757 N N . ARG A 1 98 ? -4.848 6.922 -1.307 1.00 90.31 98 ARG A N 1
ATOM 758 C CA . ARG A 1 98 ? -4.528 8.172 -0.621 1.00 90.31 98 ARG A CA 1
ATOM 759 C C . ARG A 1 98 ? -5.795 8.949 -0.269 1.00 90.31 98 ARG A C 1
ATOM 761 O O . ARG A 1 98 ? -5.997 9.263 0.897 1.00 90.31 98 ARG A O 1
ATOM 768 N N . ASN A 1 99 ? -6.703 9.140 -1.225 1.00 86.19 99 ASN A N 1
ATOM 769 C CA . ASN A 1 99 ? -7.994 9.795 -0.994 1.00 86.19 99 ASN A CA 1
ATOM 770 C C . ASN A 1 99 ? -8.827 9.074 0.077 1.00 86.19 99 ASN A C 1
ATOM 772 O O . ASN A 1 99 ? -9.458 9.717 0.912 1.00 86.19 99 ASN A O 1
ATOM 776 N N . MET A 1 100 ? -8.804 7.737 0.094 1.00 83.81 100 MET A N 1
ATOM 777 C CA . MET A 1 100 ? -9.460 6.936 1.133 1.00 83.81 100 MET A CA 1
ATOM 778 C C . MET A 1 100 ? -8.908 7.234 2.539 1.00 83.81 100 MET A C 1
ATOM 780 O O . MET A 1 100 ? -9.659 7.182 3.514 1.00 83.81 100 MET A O 1
ATOM 784 N N . ALA A 1 101 ? -7.616 7.549 2.660 1.00 85.25 101 ALA A N 1
ATOM 785 C CA . ALA A 1 101 ? -6.994 7.952 3.920 1.00 85.25 101 ALA A CA 1
ATOM 786 C C . ALA A 1 101 ? -7.198 9.431 4.264 1.00 85.25 101 ALA A C 1
ATOM 788 O O . ALA A 1 101 ? -7.403 9.753 5.431 1.00 85.25 101 ALA A O 1
ATOM 789 N N . GLU A 1 102 ? -7.172 10.314 3.267 1.00 83.19 102 GLU A N 1
ATOM 790 C CA . GLU A 1 102 ? -7.263 11.766 3.449 1.00 83.19 102 GLU A CA 1
ATOM 791 C C . GLU A 1 102 ? -8.713 12.265 3.620 1.00 83.19 102 GLU A C 1
ATOM 793 O O . GLU A 1 102 ? -8.931 13.288 4.267 1.00 83.19 102 GLU A O 1
ATOM 798 N N . GLY A 1 103 ? -9.729 11.550 3.115 1.00 61.22 103 GLY A N 1
ATOM 799 C CA . GLY A 1 103 ? -11.114 12.017 3.200 1.00 61.22 103 GLY A CA 1
ATOM 800 C C . GLY A 1 103 ? -12.192 10.996 2.833 1.00 61.22 103 GLY A C 1
ATOM 801 O O . GLY A 1 103 ? -12.591 10.854 1.681 1.00 61.22 103 GLY A O 1
ATOM 802 N N . SER A 1 104 ? -12.798 10.384 3.851 1.00 50.34 104 SER A N 1
ATOM 803 C CA . SER A 1 104 ? -14.206 9.966 3.809 1.00 50.34 104 SER A CA 1
ATOM 804 C C . SER A 1 104 ? -14.942 10.493 5.036 1.00 50.34 104 SER A C 1
ATOM 806 O O . SER A 1 104 ? -15.270 9.770 5.968 1.00 50.34 104 SER A O 1
ATOM 808 N N . SER A 1 105 ? -15.239 11.789 5.000 1.00 41.09 105 SER A N 1
ATOM 809 C CA . SER A 1 105 ? -16.408 12.392 5.633 1.00 41.09 105 SER A CA 1
ATOM 810 C C . SER A 1 105 ? -17.636 12.156 4.740 1.00 41.09 105 SER A C 1
ATOM 812 O O . SER A 1 105 ? -18.155 13.072 4.111 1.00 41.09 105 SER A O 1
ATOM 814 N N . VAL A 1 106 ? -18.134 10.916 4.668 1.00 38.25 106 VAL A N 1
ATOM 815 C CA . VAL A 1 106 ? -19.496 10.667 4.162 1.00 38.25 106 VAL A CA 1
ATOM 816 C C . VAL A 1 106 ? -20.416 10.534 5.367 1.00 38.25 106 VAL A C 1
ATOM 818 O O . VAL A 1 106 ? -20.549 9.464 5.952 1.00 38.25 106 VAL A O 1
ATOM 821 N N . GLY A 1 107 ? -21.046 11.649 5.732 1.00 33.44 107 GLY A N 1
ATOM 822 C CA . GLY A 1 107 ? -22.147 11.684 6.689 1.00 33.44 107 GLY A CA 1
ATOM 823 C C . GLY A 1 107 ? -21.722 11.979 8.124 1.00 33.44 107 GLY A C 1
ATOM 824 O O . GLY A 1 107 ? -21.288 11.107 8.869 1.00 33.44 107 GLY A O 1
ATOM 825 N N . SER A 1 108 ? -21.951 13.228 8.524 1.00 36.19 108 SER A N 1
ATOM 826 C CA . SER A 1 108 ? -22.065 13.654 9.916 1.00 36.19 108 SER A CA 1
ATOM 827 C C . SER A 1 108 ? -23.051 12.754 10.674 1.00 36.19 108 SER A C 1
ATOM 829 O O . SER A 1 108 ? -24.265 12.928 10.599 1.00 36.19 108 SER A O 1
ATOM 831 N N . ARG A 1 109 ? -22.524 11.776 11.409 1.00 32.62 109 ARG A N 1
ATOM 832 C CA . ARG A 1 109 ? -23.093 11.301 12.671 1.00 32.62 109 ARG A CA 1
ATOM 833 C C . ARG A 1 109 ? -21.929 10.994 13.595 1.00 32.62 109 ARG A C 1
ATOM 835 O O . ARG A 1 109 ? -21.112 10.120 13.319 1.00 32.62 109 ARG A O 1
ATOM 842 N N . ALA A 1 110 ? -21.879 11.762 14.673 1.00 37.41 110 ALA A N 1
ATOM 843 C CA . ALA A 1 110 ? -20.818 11.880 15.661 1.00 37.41 110 ALA A CA 1
ATOM 844 C C . ALA A 1 110 ? -20.546 10.608 16.496 1.00 37.41 110 ALA A C 1
ATOM 846 O O . ALA A 1 110 ? -20.364 10.716 17.695 1.00 37.41 110 ALA A O 1
ATOM 847 N N . ASN A 1 111 ? -20.529 9.414 15.891 1.00 39.31 111 ASN A N 1
ATOM 848 C CA . ASN A 1 111 ? -20.137 8.154 16.540 1.00 39.31 111 ASN A CA 1
ATOM 849 C C . ASN A 1 111 ? -19.610 7.067 15.569 1.00 39.31 111 ASN A C 1
ATOM 851 O O . ASN A 1 111 ? -19.431 5.919 15.973 1.00 39.31 111 ASN A O 1
ATOM 855 N N . ALA A 1 112 ? -19.339 7.377 14.293 1.00 39.41 112 ALA A N 1
ATOM 856 C CA . ALA A 1 112 ? -18.758 6.407 13.358 1.00 39.41 112 ALA A CA 1
ATOM 857 C C . ALA A 1 112 ? -17.218 6.499 13.343 1.00 39.41 112 ALA A C 1
ATOM 859 O O . ALA A 1 112 ? -16.656 7.478 12.861 1.00 39.41 112 ALA A O 1
ATOM 860 N N . ARG A 1 113 ? -16.523 5.462 13.831 1.00 44.88 113 ARG A N 1
ATOM 861 C CA . ARG A 1 113 ? -15.059 5.266 13.718 1.00 44.88 113 ARG A CA 1
ATOM 862 C C . ARG A 1 113 ? -14.627 4.982 12.257 1.00 44.88 113 ARG A C 1
ATOM 864 O O . ARG A 1 113 ? -14.082 3.924 11.964 1.00 44.88 113 ARG A O 1
ATOM 871 N N . GLY A 1 114 ? -14.911 5.903 11.335 1.00 52.03 114 GLY A N 1
ATOM 872 C CA . GLY A 1 114 ? -14.813 5.731 9.879 1.00 52.03 114 GLY A CA 1
ATOM 873 C C . GLY A 1 114 ? -13.566 6.328 9.223 1.00 52.03 114 GLY A C 1
ATOM 874 O O . GLY A 1 114 ? -13.693 7.036 8.231 1.00 52.03 114 GLY A O 1
ATOM 875 N N . HIS A 1 115 ? -12.364 6.054 9.735 1.00 70.19 115 HIS A N 1
ATOM 876 C CA . HIS A 1 115 ? -11.133 6.555 9.111 1.00 70.19 115 HIS A CA 1
ATOM 877 C C . HIS A 1 115 ? -10.197 5.408 8.743 1.00 70.19 115 HIS A C 1
ATOM 879 O O . HIS A 1 115 ? -9.879 4.544 9.565 1.00 70.19 115 HIS A O 1
ATOM 885 N N . CYS A 1 116 ? -9.744 5.392 7.487 1.00 87.31 116 CYS A N 1
ATOM 886 C CA . CYS A 1 116 ? -8.488 4.730 7.178 1.00 87.31 116 CYS A CA 1
ATOM 887 C C . CYS A 1 116 ? -7.414 5.430 8.021 1.00 87.31 116 CYS A C 1
ATOM 889 O O . CYS A 1 116 ? -7.213 6.634 7.917 1.00 87.31 116 CYS A O 1
ATOM 891 N N . ALA A 1 117 ? -6.812 4.685 8.940 1.00 90.75 117 ALA A N 1
ATOM 892 C CA . ALA A 1 117 ? -6.026 5.229 10.036 1.00 90.75 117 ALA A CA 1
ATOM 893 C C . ALA A 1 117 ? -4.656 5.749 9.588 1.00 90.75 117 ALA A C 1
ATOM 895 O O . ALA A 1 117 ? -4.043 6.538 10.306 1.00 90.75 117 ALA A O 1
ATOM 896 N N . LEU A 1 118 ? -4.172 5.271 8.441 1.00 92.62 118 LEU A N 1
ATOM 897 C CA . LEU A 1 118 ? -2.904 5.660 7.845 1.00 92.62 118 LEU A CA 1
ATOM 898 C C . LEU A 1 118 ? -2.904 5.313 6.351 1.00 92.62 118 LEU A C 1
ATOM 900 O O . LEU A 1 118 ? -3.431 4.269 5.962 1.00 92.62 118 LEU A O 1
ATOM 904 N N . TYR A 1 119 ? -2.275 6.161 5.540 1.00 94.00 119 TYR A N 1
ATOM 905 C CA . TYR A 1 119 ? -1.774 5.797 4.216 1.00 94.00 119 TYR A CA 1
ATOM 906 C C . TYR A 1 119 ? -0.257 5.643 4.292 1.00 94.00 119 TYR A C 1
ATOM 908 O O . TYR A 1 119 ? 0.432 6.513 4.826 1.00 94.00 119 TYR A O 1
ATOM 916 N N . VAL A 1 120 ? 0.254 4.525 3.789 1.00 96.00 120 VAL A N 1
ATOM 917 C CA . VAL A 1 120 ? 1.684 4.242 3.696 1.00 96.00 120 VAL A CA 1
ATOM 918 C C . VAL A 1 120 ? 2.090 4.334 2.238 1.00 96.00 120 VAL A C 1
ATOM 920 O O . VAL A 1 120 ? 1.736 3.463 1.441 1.00 96.00 120 VAL A O 1
ATOM 923 N N . ASP A 1 121 ? 2.851 5.381 1.922 1.00 95.44 121 ASP A N 1
ATOM 924 C CA . ASP A 1 121 ? 3.487 5.525 0.622 1.00 95.44 121 ASP A CA 1
ATOM 925 C C . ASP A 1 121 ? 4.739 4.646 0.555 1.00 95.44 121 ASP A C 1
ATOM 927 O O . ASP A 1 121 ? 5.758 4.889 1.205 1.00 95.44 121 ASP A O 1
ATOM 931 N N . THR A 1 122 ? 4.652 3.578 -0.221 1.00 94.94 122 THR A N 1
ATOM 932 C CA . THR A 1 122 ? 5.744 2.633 -0.431 1.00 94.94 122 THR A CA 1
ATOM 933 C C . THR A 1 122 ? 6.902 3.248 -1.206 1.00 94.94 122 THR A C 1
ATOM 935 O O . THR A 1 122 ? 8.030 2.801 -1.015 1.00 94.94 122 THR A O 1
ATOM 938 N N . ALA A 1 123 ? 6.670 4.283 -2.024 1.00 92.19 123 ALA A N 1
ATOM 939 C CA . ALA A 1 123 ? 7.746 4.954 -2.757 1.00 92.19 123 ALA A CA 1
ATOM 940 C C . ALA A 1 123 ? 8.697 5.726 -1.823 1.00 92.19 123 ALA A C 1
ATOM 942 O O . ALA A 1 123 ? 9.868 5.911 -2.144 1.00 92.19 123 ALA A O 1
ATOM 943 N N . GLU A 1 124 ? 8.232 6.110 -0.629 1.00 94.12 124 GLU A N 1
ATOM 944 C CA . GLU A 1 124 ? 9.071 6.703 0.421 1.00 94.12 124 GLU A CA 1
ATOM 945 C C . GLU A 1 124 ? 9.856 5.663 1.248 1.00 94.12 124 GLU A C 1
ATOM 947 O O . GLU A 1 124 ? 10.599 6.024 2.166 1.00 94.12 124 GLU A O 1
ATOM 952 N N . ILE A 1 125 ? 9.628 4.367 1.019 1.00 94.94 125 ILE A N 1
ATOM 953 C CA . ILE A 1 125 ? 10.322 3.267 1.712 1.00 94.94 125 ILE A CA 1
ATOM 954 C C . ILE A 1 125 ? 11.334 2.613 0.782 1.00 94.94 125 ILE A C 1
ATOM 956 O O . ILE A 1 125 ? 12.455 2.289 1.185 1.00 94.94 125 ILE A O 1
ATOM 960 N N . ILE A 1 126 ? 10.899 2.372 -0.449 1.00 92.25 126 ILE A N 1
ATOM 961 C CA . ILE A 1 126 ? 11.678 1.699 -1.466 1.00 92.25 126 ILE A CA 1
ATOM 962 C C . ILE A 1 126 ? 11.506 2.444 -2.780 1.00 92.25 126 ILE A C 1
ATOM 964 O O . ILE A 1 126 ? 10.398 2.602 -3.286 1.00 92.25 126 ILE A O 1
ATOM 968 N N . SER A 1 127 ? 12.618 2.936 -3.317 1.00 88.56 127 SER A N 1
ATOM 969 C CA . SER A 1 127 ? 12.652 3.567 -4.628 1.00 88.56 127 SER A CA 1
ATOM 970 C C . SER A 1 127 ? 12.915 2.518 -5.703 1.00 88.56 127 SER A C 1
ATOM 972 O O . SER A 1 127 ? 13.590 1.512 -5.466 1.00 88.56 127 SER A O 1
ATOM 974 N N . CYS A 1 128 ? 12.423 2.772 -6.911 1.00 84.62 128 CYS A N 1
ATOM 975 C CA . CYS A 1 128 ? 12.850 2.056 -8.105 1.00 84.62 128 CYS A CA 1
ATOM 976 C C . CYS A 1 128 ? 13.874 2.928 -8.839 1.00 84.62 128 CYS A C 1
ATOM 978 O O . CYS A 1 128 ? 13.513 3.818 -9.605 1.00 84.62 128 CYS A O 1
ATOM 980 N N . SER A 1 129 ? 15.155 2.739 -8.525 1.00 83.50 129 SER A N 1
ATOM 981 C CA . SER A 1 129 ? 16.262 3.532 -9.064 1.00 83.50 129 SER A CA 1
ATOM 982 C C . SER A 1 129 ? 17.513 2.668 -9.209 1.00 83.50 129 SER A C 1
ATOM 984 O O . SER A 1 129 ? 17.602 1.595 -8.618 1.00 83.50 129 SER A O 1
ATOM 986 N N . ASN A 1 130 ? 18.525 3.149 -9.934 1.00 79.06 130 ASN A N 1
ATOM 987 C CA . ASN A 1 130 ? 19.801 2.429 -10.036 1.00 79.06 130 ASN A CA 1
ATOM 988 C C . ASN A 1 130 ? 20.484 2.224 -8.675 1.00 79.06 130 ASN A C 1
ATOM 990 O O . ASN A 1 130 ? 21.173 1.227 -8.496 1.00 79.06 130 ASN A O 1
ATOM 994 N N . ALA A 1 131 ? 20.265 3.133 -7.720 1.00 83.62 131 ALA A N 1
ATOM 995 C CA . ALA A 1 131 ? 20.818 3.043 -6.370 1.00 83.62 131 ALA A CA 1
ATOM 996 C C . ALA A 1 131 ? 20.122 1.998 -5.480 1.00 83.62 131 ALA A C 1
ATOM 998 O O . ALA A 1 131 ? 20.562 1.781 -4.360 1.00 83.62 131 ALA A O 1
ATOM 999 N N . SER A 1 132 ? 19.020 1.410 -5.947 1.00 86.12 132 SER A N 1
ATOM 1000 C CA . SER A 1 132 ? 18.253 0.388 -5.232 1.00 86.12 132 SER A CA 1
ATOM 1001 C C . SER A 1 132 ? 18.080 -0.884 -6.061 1.00 86.12 132 SER A C 1
ATOM 1003 O O . SER A 1 132 ? 17.220 -1.703 -5.746 1.00 86.12 132 SER A O 1
ATOM 1005 N N . ARG A 1 133 ? 18.854 -1.050 -7.144 1.00 85.38 133 ARG A N 1
ATOM 1006 C CA . ARG A 1 133 ? 18.660 -2.105 -8.151 1.00 85.38 133 ARG A CA 1
ATOM 1007 C C . ARG A 1 133 ? 18.756 -3.512 -7.567 1.00 85.38 133 ARG A C 1
ATOM 1009 O O . ARG A 1 133 ? 18.018 -4.389 -7.995 1.00 85.38 133 ARG A O 1
ATOM 1016 N N . GLU A 1 134 ? 19.607 -3.711 -6.574 1.00 90.38 134 GLU A N 1
ATOM 1017 C CA . GLU A 1 134 ? 19.801 -4.961 -5.838 1.00 90.38 134 GLU A CA 1
ATOM 1018 C C . GLU A 1 134 ? 18.587 -5.394 -5.000 1.00 90.38 134 GLU A C 1
ATOM 1020 O O . GLU A 1 134 ? 18.503 -6.546 -4.578 1.00 90.38 134 GLU A O 1
ATOM 1025 N N . LEU A 1 135 ? 17.632 -4.490 -4.765 1.00 92.12 135 LEU A N 1
ATOM 1026 C CA . LEU A 1 135 ? 16.397 -4.788 -4.038 1.00 92.12 135 LEU A CA 1
ATOM 1027 C C . LEU A 1 135 ? 15.287 -5.337 -4.945 1.00 92.12 135 LEU A C 1
ATOM 1029 O O . LEU A 1 135 ? 14.221 -5.694 -4.443 1.00 92.12 135 LEU A O 1
ATOM 1033 N N . TRP A 1 136 ? 15.514 -5.391 -6.260 1.00 89.38 136 TRP A N 1
ATOM 1034 C CA . TRP A 1 136 ? 14.527 -5.796 -7.261 1.00 89.38 136 TRP A CA 1
ATOM 1035 C C . TRP A 1 136 ? 14.965 -7.055 -8.001 1.00 89.38 136 TRP A C 1
ATOM 1037 O O . TRP A 1 136 ? 16.132 -7.210 -8.362 1.00 89.38 136 TRP A O 1
ATOM 1047 N N . GLU A 1 137 ? 14.004 -7.926 -8.289 1.00 87.12 137 GLU A N 1
ATOM 1048 C CA . GLU A 1 137 ? 14.215 -9.077 -9.156 1.00 87.12 137 GLU A CA 1
ATOM 1049 C C . GLU A 1 137 ? 14.430 -8.598 -10.597 1.00 87.12 137 GLU A C 1
ATOM 1051 O O . GLU A 1 137 ? 13.524 -8.101 -11.269 1.00 87.12 137 GLU A O 1
ATOM 1056 N N . ILE A 1 138 ? 15.657 -8.756 -11.101 1.00 77.38 138 ILE A N 1
ATOM 1057 C CA . ILE A 1 138 ? 16.022 -8.356 -12.473 1.00 77.38 138 ILE A CA 1
ATOM 1058 C C . ILE A 1 138 ? 15.307 -9.239 -13.510 1.00 77.38 138 ILE A C 1
ATOM 1060 O O . ILE A 1 138 ? 15.164 -8.851 -14.665 1.00 77.38 138 ILE A O 1
ATOM 1064 N N . ALA A 1 139 ? 14.856 -10.432 -13.112 1.00 75.50 139 ALA A N 1
ATOM 1065 C CA . ALA A 1 139 ? 14.191 -11.372 -14.006 1.00 75.50 139 ALA A CA 1
ATOM 1066 C C . ALA A 1 139 ? 12.801 -10.895 -14.455 1.00 75.50 139 ALA A C 1
ATOM 1068 O O . ALA A 1 139 ? 12.427 -11.136 -15.602 1.00 75.50 139 ALA A O 1
ATOM 1069 N N . ASP A 1 140 ? 12.048 -10.232 -13.572 1.00 74.56 140 ASP A N 1
ATOM 1070 C CA . ASP A 1 140 ? 10.662 -9.838 -13.841 1.00 74.56 140 ASP A CA 1
ATOM 1071 C C . ASP A 1 140 ? 10.382 -8.343 -13.691 1.00 74.56 140 ASP A C 1
ATOM 1073 O O . ASP A 1 140 ? 9.297 -7.907 -14.068 1.00 74.56 140 ASP A O 1
ATOM 1077 N N . PHE A 1 141 ? 11.345 -7.555 -13.195 1.00 76.62 141 PHE A N 1
ATOM 1078 C CA . PHE A 1 141 ? 11.263 -6.093 -13.120 1.00 76.62 141 PHE A CA 1
ATOM 1079 C C . PHE A 1 141 ? 10.110 -5.563 -12.244 1.00 76.62 141 PHE A C 1
ATOM 1081 O O . PHE A 1 141 ? 9.820 -4.359 -12.226 1.00 76.62 141 PHE A O 1
ATOM 1088 N N . ILE A 1 142 ? 9.470 -6.455 -11.490 1.00 79.62 142 ILE A N 1
ATOM 1089 C CA . ILE A 1 142 ? 8.218 -6.228 -10.775 1.00 79.62 142 ILE A CA 1
ATOM 1090 C C . ILE A 1 142 ? 8.387 -6.561 -9.296 1.00 79.62 142 ILE A C 1
ATOM 1092 O O . ILE A 1 142 ? 7.961 -5.783 -8.438 1.00 79.62 142 ILE A O 1
ATOM 1096 N N . HIS A 1 143 ? 8.964 -7.721 -8.991 1.00 86.31 143 HIS A N 1
ATOM 1097 C CA . HIS A 1 143 ? 9.064 -8.208 -7.628 1.00 86.31 143 HIS A CA 1
ATOM 1098 C C . HIS A 1 143 ? 10.306 -7.662 -6.932 1.00 86.31 143 HIS A C 1
ATOM 1100 O O . HIS A 1 143 ? 11.319 -7.314 -7.542 1.00 86.31 143 HIS A O 1
ATOM 1106 N N . LEU A 1 144 ? 10.198 -7.579 -5.610 1.00 90.81 144 LEU A N 1
ATOM 1107 C CA . LEU A 1 144 ? 11.330 -7.304 -4.745 1.00 90.81 144 LEU A CA 1
ATOM 1108 C C . LEU A 1 144 ? 12.079 -8.605 -4.469 1.00 90.81 144 LEU A C 1
ATOM 1110 O O . LEU A 1 144 ? 11.462 -9.666 -4.360 1.00 90.81 144 LEU A O 1
ATOM 1114 N N . THR A 1 145 ? 13.388 -8.500 -4.272 1.00 93.62 145 THR A N 1
ATOM 1115 C CA . THR A 1 145 ? 14.173 -9.587 -3.679 1.00 93.62 145 THR A CA 1
ATOM 1116 C C . THR A 1 145 ? 13.741 -9.820 -2.227 1.00 93.62 145 THR A C 1
ATOM 1118 O O . THR A 1 145 ? 12.983 -9.035 -1.639 1.00 93.62 145 THR A O 1
ATOM 1121 N N . ALA A 1 146 ? 14.243 -10.886 -1.597 1.00 95.38 146 ALA A N 1
ATOM 1122 C CA . ALA A 1 146 ? 14.005 -11.131 -0.174 1.00 95.38 146 ALA A CA 1
ATOM 1123 C C . ALA A 1 146 ? 14.449 -9.932 0.689 1.00 95.38 146 ALA A C 1
ATOM 1125 O O . ALA A 1 146 ? 13.723 -9.496 1.587 1.00 95.38 146 ALA A O 1
ATOM 1126 N N . GLU A 1 147 ? 15.605 -9.354 0.374 1.00 96.62 147 GLU A N 1
ATOM 1127 C CA . GLU A 1 147 ? 16.161 -8.159 1.001 1.00 96.62 147 GLU A CA 1
ATOM 1128 C C . GLU A 1 147 ? 15.271 -6.932 0.763 1.00 96.62 147 GLU A C 1
ATOM 1130 O O . GLU A 1 147 ? 14.985 -6.186 1.706 1.00 96.62 147 GLU A O 1
ATOM 1135 N N . GLY A 1 148 ? 14.766 -6.754 -0.463 1.00 94.75 148 GLY A N 1
ATOM 1136 C CA . GLY A 1 148 ? 13.822 -5.692 -0.808 1.00 94.75 148 GLY A CA 1
ATOM 1137 C C . GLY A 1 148 ? 12.520 -5.781 -0.008 1.00 94.75 148 GLY A C 1
ATOM 1138 O O . GLY A 1 148 ? 12.091 -4.791 0.594 1.00 94.75 148 GLY A O 1
ATOM 1139 N N . TYR A 1 149 ? 11.923 -6.973 0.099 1.00 95.19 149 TYR A N 1
ATOM 1140 C CA . TYR A 1 149 ? 10.750 -7.198 0.951 1.00 95.19 149 TYR A CA 1
ATOM 1141 C C . TYR A 1 149 ? 11.051 -6.961 2.430 1.00 95.19 149 TYR A C 1
ATOM 1143 O O . TYR A 1 149 ? 10.216 -6.406 3.149 1.00 95.19 149 TYR A O 1
ATOM 1151 N N . GLN A 1 150 ? 12.243 -7.334 2.899 1.00 97.00 150 GLN A N 1
ATOM 1152 C CA . GLN A 1 150 ? 12.657 -7.086 4.275 1.00 97.00 150 GLN A CA 1
ATOM 1153 C C . GLN A 1 150 ? 12.771 -5.581 4.561 1.00 97.00 150 GLN A C 1
ATOM 1155 O O . GLN A 1 150 ? 12.313 -5.110 5.606 1.00 97.00 150 GLN A O 1
ATOM 1160 N N . GLN A 1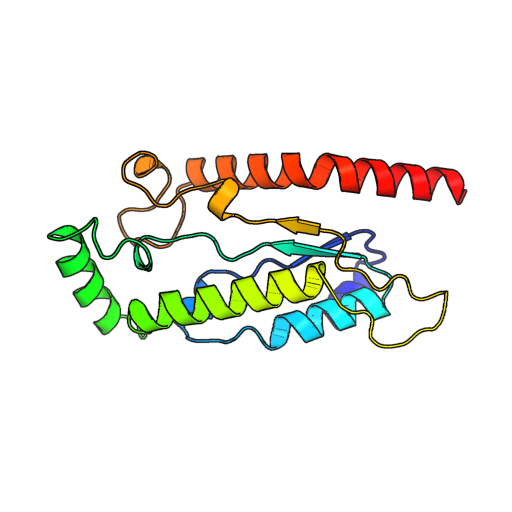 151 ? 13.345 -4.807 3.635 1.00 96.75 151 GLN A N 1
ATOM 1161 C CA . GLN A 1 151 ? 13.402 -3.350 3.731 1.00 96.75 151 GLN A CA 1
ATOM 1162 C C . GLN A 1 151 ? 12.005 -2.728 3.710 1.00 96.75 151 GLN A C 1
ATOM 1164 O O . GLN A 1 151 ? 11.696 -1.908 4.581 1.00 96.75 151 GLN A O 1
ATOM 1169 N N . LEU A 1 152 ? 11.147 -3.155 2.780 1.00 95.19 152 LEU A N 1
ATOM 1170 C CA . LEU A 1 152 ? 9.767 -2.689 2.696 1.00 95.19 152 LEU A CA 1
ATOM 1171 C C . LEU A 1 152 ? 9.007 -2.963 4.002 1.00 95.19 152 LEU A C 1
ATOM 1173 O O . LEU A 1 152 ? 8.408 -2.054 4.577 1.00 95.19 152 LEU A O 1
ATOM 1177 N N . GLY A 1 153 ? 9.100 -4.188 4.523 1.00 96.31 153 GLY A N 1
ATOM 1178 C CA . GLY A 1 153 ? 8.473 -4.592 5.780 1.00 96.31 153 GLY A CA 1
ATOM 1179 C C . GLY A 1 153 ? 8.954 -3.772 6.979 1.00 96.31 153 GLY A C 1
ATOM 1180 O O . GLY A 1 153 ? 8.133 -3.308 7.772 1.00 96.31 153 GLY A O 1
ATOM 1181 N N . ARG A 1 154 ? 10.267 -3.515 7.091 1.00 97.81 154 ARG A N 1
ATOM 1182 C CA . ARG A 1 154 ? 10.821 -2.628 8.132 1.00 97.81 154 ARG A CA 1
ATOM 1183 C C . ARG A 1 154 ? 10.274 -1.206 8.019 1.00 97.81 154 ARG A C 1
ATOM 1185 O O . ARG A 1 154 ? 9.875 -0.631 9.031 1.00 97.81 154 ARG A O 1
ATOM 1192 N N . GLY A 1 155 ? 10.225 -0.650 6.810 1.00 97.38 155 GLY A N 1
ATOM 1193 C CA . GLY A 1 155 ? 9.722 0.704 6.576 1.00 97.38 155 GLY A CA 1
ATOM 1194 C C . GLY A 1 155 ? 8.228 0.853 6.871 1.00 97.38 155 GLY A C 1
ATOM 1195 O O . GLY A 1 155 ? 7.825 1.850 7.477 1.00 97.38 155 GLY A O 1
ATOM 1196 N N . ILE A 1 156 ? 7.417 -0.150 6.512 1.00 96.62 156 ILE A N 1
ATOM 1197 C CA . ILE A 1 156 ? 5.993 -0.216 6.871 1.00 96.62 156 ILE A CA 1
ATOM 1198 C C . ILE A 1 156 ? 5.853 -0.313 8.394 1.00 96.62 156 ILE A C 1
ATOM 1200 O O . ILE A 1 156 ? 5.128 0.476 8.996 1.00 96.62 156 ILE A O 1
ATOM 1204 N N . GLY A 1 157 ? 6.582 -1.229 9.038 1.00 96.94 157 GLY A N 1
ATOM 1205 C CA . GLY A 1 157 ? 6.541 -1.416 10.490 1.00 96.94 157 GLY A CA 1
ATOM 1206 C C . GLY A 1 157 ? 6.912 -0.150 11.267 1.00 96.94 157 GLY A C 1
ATOM 1207 O O . GLY A 1 157 ? 6.241 0.200 12.239 1.00 96.94 157 GLY A O 1
ATOM 1208 N N . TYR A 1 158 ? 7.927 0.586 10.805 1.00 97.94 158 TYR A N 1
ATOM 1209 C CA . TYR A 1 158 ? 8.311 1.873 11.385 1.00 97.94 158 TYR A CA 1
ATOM 1210 C C . TYR A 1 158 ? 7.172 2.902 11.309 1.00 97.94 158 TYR A C 1
ATOM 1212 O O . TYR A 1 158 ? 6.871 3.556 12.307 1.00 97.94 158 TYR A O 1
ATOM 1220 N N . ARG A 1 159 ? 6.484 2.998 10.164 1.00 96.62 159 ARG A N 1
ATOM 1221 C CA . ARG A 1 159 ? 5.345 3.913 9.967 1.00 96.62 159 ARG A CA 1
ATOM 1222 C C . ARG A 1 159 ? 4.095 3.501 10.752 1.00 96.62 159 ARG A C 1
ATOM 1224 O O . ARG A 1 159 ? 3.340 4.362 11.189 1.00 96.62 159 ARG A O 1
ATOM 1231 N N . LEU A 1 160 ? 3.884 2.203 10.972 1.00 95.62 160 LEU A N 1
ATOM 1232 C CA . LEU A 1 160 ? 2.757 1.687 11.759 1.00 95.62 160 LEU A CA 1
ATOM 1233 C C . LEU A 1 160 ? 2.925 1.887 13.268 1.00 95.62 160 LEU A C 1
ATOM 1235 O O . LEU A 1 160 ? 1.935 1.915 13.998 1.00 95.62 160 LEU A O 1
ATOM 1239 N N . ARG A 1 161 ? 4.162 2.020 13.753 1.00 96.31 161 ARG A N 1
ATOM 1240 C CA . ARG A 1 161 ? 4.486 2.035 15.186 1.00 96.31 161 ARG A CA 1
ATOM 1241 C C . ARG A 1 161 ? 3.678 3.057 16.004 1.00 96.31 161 ARG A C 1
ATOM 1243 O O . ARG A 1 161 ? 3.097 2.645 17.008 1.00 96.31 161 ARG A O 1
ATOM 1250 N N . PRO A 1 162 ? 3.574 4.341 15.600 1.00 94.50 162 PRO A N 1
ATOM 1251 C CA . PRO A 1 162 ? 2.798 5.331 16.350 1.00 94.50 162 PRO A CA 1
ATOM 1252 C C . PRO A 1 162 ? 1.306 4.986 16.411 1.00 94.50 162 PRO A C 1
ATOM 1254 O O . PRO A 1 162 ? 0.666 5.148 17.447 1.00 94.50 162 PRO A O 1
ATOM 1257 N N . LEU A 1 163 ? 0.759 4.458 15.311 1.00 90.94 163 LEU A N 1
ATOM 1258 C CA . LEU A 1 163 ? -0.637 4.041 15.242 1.00 90.94 163 LEU A CA 1
ATOM 1259 C C . LEU A 1 163 ? -0.913 2.869 16.189 1.00 90.94 163 LEU A C 1
ATOM 1261 O O . LEU A 1 163 ? -1.878 2.915 16.945 1.00 90.94 163 LEU A O 1
ATOM 1265 N N . LEU A 1 164 ? -0.060 1.844 16.170 1.00 92.50 164 LEU A N 1
ATOM 1266 C CA . LEU A 1 164 ? -0.202 0.672 17.036 1.00 92.50 164 LEU A CA 1
ATOM 1267 C C . LEU A 1 164 ? -0.075 1.038 18.519 1.00 92.50 164 LEU A C 1
ATOM 1269 O O . LEU A 1 164 ? -0.845 0.541 19.335 1.00 92.50 164 LEU A O 1
ATOM 1273 N N . ALA A 1 165 ? 0.843 1.945 18.865 1.00 93.62 165 ALA A N 1
ATOM 1274 C CA . ALA A 1 165 ? 0.979 2.446 20.232 1.00 93.62 165 ALA A CA 1
ATOM 1275 C C . ALA A 1 165 ? -0.293 3.164 20.712 1.00 93.62 165 ALA A C 1
ATOM 1277 O O . ALA A 1 165 ? -0.728 2.939 21.840 1.00 93.62 165 ALA A O 1
ATOM 1278 N N . ARG A 1 166 ? -0.915 3.977 19.845 1.00 90.00 166 ARG A N 1
ATOM 1279 C CA . ARG A 1 166 ? -2.185 4.649 20.146 1.00 90.00 166 ARG A CA 1
ATOM 1280 C C . ARG A 1 166 ? -3.328 3.654 20.348 1.00 90.00 166 ARG A C 1
ATOM 1282 O O . ARG A 1 166 ? -4.053 3.783 21.323 1.00 90.00 166 ARG A O 1
ATOM 1289 N N . ILE A 1 167 ? -3.467 2.664 19.463 1.00 87.94 167 ILE A N 1
ATOM 1290 C CA . ILE A 1 167 ? -4.509 1.628 19.581 1.00 87.94 167 ILE A CA 1
ATOM 1291 C C . ILE A 1 167 ? -4.377 0.900 20.924 1.00 87.94 167 ILE A C 1
ATOM 1293 O O . ILE A 1 167 ? -5.344 0.811 21.669 1.00 87.94 167 ILE A O 1
ATOM 1297 N N . ALA A 1 168 ? -3.161 0.480 21.280 1.00 89.25 168 ALA A N 1
ATOM 1298 C CA . ALA A 1 168 ? -2.916 -0.216 22.539 1.00 89.25 168 ALA A CA 1
ATOM 1299 C C . ALA A 1 168 ? -3.221 0.639 23.785 1.00 89.25 168 ALA A C 1
ATOM 1301 O O . ALA A 1 168 ? -3.559 0.089 24.829 1.00 89.25 168 ALA A O 1
ATOM 1302 N N . GLU A 1 169 ? -3.061 1.963 23.712 1.00 91.50 169 GLU A N 1
ATOM 1303 C CA . GLU A 1 169 ? -3.433 2.875 24.802 1.00 91.50 169 GLU A CA 1
ATOM 1304 C C . GLU A 1 169 ? -4.951 3.046 24.917 1.00 91.50 169 GLU A C 1
ATOM 1306 O O . GLU A 1 169 ? -5.488 2.977 26.018 1.00 91.50 169 GLU A O 1
ATOM 1311 N N . GLU A 1 170 ? -5.653 3.205 23.794 1.00 87.94 170 GLU A N 1
ATOM 1312 C CA . GLU A 1 170 ? -7.119 3.281 23.774 1.00 87.94 170 GLU A CA 1
ATOM 1313 C C . GLU A 1 170 ? -7.760 2.011 24.353 1.00 87.94 170 GLU A C 1
ATOM 1315 O O . GLU A 1 170 ? -8.726 2.100 25.110 1.00 87.94 170 GLU A O 1
ATOM 1320 N N . ASP A 1 171 ? -7.198 0.839 24.044 1.00 85.31 171 ASP A N 1
ATOM 1321 C CA . ASP A 1 171 ? -7.681 -0.440 24.568 1.00 85.31 171 ASP A CA 1
ATOM 1322 C C . ASP A 1 171 ? -7.456 -0.565 26.082 1.00 85.31 171 ASP A C 1
ATOM 1324 O O . ASP A 1 171 ? -8.308 -1.113 26.780 1.00 85.31 171 ASP A O 1
ATOM 1328 N N . ARG A 1 172 ? -6.350 -0.017 26.613 1.00 91.38 172 ARG A N 1
ATOM 1329 C CA . ARG A 1 172 ? -6.091 0.031 28.065 1.00 91.38 172 ARG A CA 1
ATOM 1330 C C . ARG A 1 172 ? -7.085 0.918 28.808 1.00 91.38 172 ARG A C 1
ATOM 1332 O O . ARG A 1 172 ? -7.454 0.590 29.925 1.00 91.38 172 ARG A O 1
ATOM 1339 N N . GLN A 1 173 ? -7.495 2.035 28.212 1.00 88.50 173 GLN A N 1
ATOM 1340 C CA . GLN A 1 173 ? -8.429 2.983 28.833 1.00 88.50 173 GLN A CA 1
ATOM 1341 C C . GLN A 1 173 ? -9.891 2.511 28.788 1.00 88.50 173 GLN A C 1
ATOM 1343 O O . GLN A 1 173 ? -10.732 3.055 29.500 1.00 88.50 173 GLN A O 1
ATOM 1348 N N . ALA A 1 174 ? -10.206 1.536 27.932 1.00 82.38 174 ALA A N 1
ATOM 1349 C CA . ALA A 1 174 ? -11.547 0.979 27.776 1.00 82.38 174 ALA A CA 1
ATOM 1350 C C . ALA A 1 174 ? -11.853 -0.204 28.721 1.00 82.38 174 ALA A C 1
ATOM 1352 O O . ALA A 1 174 ? -12.976 -0.712 28.687 1.00 82.38 174 ALA A O 1
ATOM 1353 N N . GLN A 1 175 ? -10.869 -0.650 29.512 1.00 74.38 175 GLN A N 1
ATOM 1354 C CA . GLN A 1 175 ? -10.965 -1.737 30.499 1.00 74.38 175 GLN A CA 1
ATOM 1355 C C . GLN A 1 175 ? -11.152 -1.185 31.912 1.00 74.38 175 GLN A C 1
ATOM 1357 O O . GLN A 1 175 ? -11.925 -1.815 32.667 1.00 74.38 175 GLN A O 1
#

Secondary structure (DSSP, 8-state):
--HHHHHHHH---SEEEEE--HHHHHTT---HHHHHHHHHHHHTT-EEEEEPPPP-GGG-TTS-TTHHHHHHHHHHHHTPPPHHHHHHHHHHHHHHHHHHHH----S--TT----EEEEE-GGGT---SGGGGGGB-TTTSSSBPHHHHHHHHHHHHHHHHHHHHHHHHHHHHT-

Radius of gyration: 18.29 Å; chains: 1; bounding box: 44×31×56 Å

Sequence (175 aa):
EGILRLLKRRGPFDLVLIWMGIGDVVRANQGGGVLEMHRVCHRKGARTVAISVAPSWHDATDLLNEDLKRVKSLDELHGFSRPETISATKAELNKSLRNMAEGSSVGSRANARGHCALYVDTAEIISCSNASRELWEIADFIHLTAEGYQQLGRGIGYRLRPLLARIAEEDRQAQ